Protein AF-A0A5C9BDW6-F1 (afdb_monomer_lite)

Foldseek 3Di:
DPPPDDDDDDDPDDDDDDDDAADPVQQPDPQQDPRSARQADLWQQAGPPDRQDGDDADRHPNQEDRDPQRRLQVVVSNVQQNVCSVVVHDSPGTAFRWDWDFADPDDLWTQIAIAGNVRDGPDPDPDHSRDIHSVSVCCVPPVVVCCVPVPRVVVND

Radius of gyration: 18.81 Å; chains: 1; bounding box: 42×30×58 Å

pLDDT: mean 96.42, std 5.39, range [53.06, 98.81]

Sequence (157 aa):
LDTSEIVVIPYDMLHVTPPMGPPKFIADSSLADSHGWVDVDPATLQHRRFPNVFGLGDCSNLPTSKTGAAIRKQAPILVRNLIAAMQGQPLSARYDGYTSCPVVTGYGSLVLAEFDYDHKPVETFPFDQSKERWSMWLLKRYVLPVLYWHGMLKGRA

Structure (mmCIF, N/CA/C/O backbone):
data_AF-A0A5C9BDW6-F1
#
_entry.id   AF-A0A5C9BDW6-F1
#
loop_
_atom_site.group_PDB
_atom_site.id
_atom_site.type_symbol
_atom_site.label_atom_id
_atom_site.label_alt_id
_atom_site.label_comp_id
_atom_site.label_asym_id
_atom_site.label_entity_id
_atom_site.label_seq_id
_atom_site.pdbx_PDB_ins_code
_atom_site.Cartn_x
_atom_site.Cartn_y
_atom_site.Cartn_z
_atom_site.occupancy
_atom_site.B_iso_or_equiv
_atom_site.auth_seq_id
_atom_site.auth_comp_id
_atom_site.auth_asym_id
_atom_site.auth_atom_id
_atom_site.pdbx_PDB_model_num
ATOM 1 N N . LEU A 1 1 ? -8.905 2.065 -24.965 1.00 53.06 1 LEU A N 1
ATOM 2 C CA . LEU A 1 1 ? -8.849 0.630 -24.608 1.00 53.06 1 LEU A CA 1
ATOM 3 C C . LEU A 1 1 ? -10.249 0.036 -24.378 1.00 53.06 1 LEU A C 1
ATOM 5 O O . LEU A 1 1 ? -10.354 -1.178 -24.337 1.00 53.06 1 LEU A O 1
ATOM 9 N N . ASP A 1 2 ? -11.320 0.846 -24.357 1.00 63.03 2 ASP A N 1
ATOM 10 C CA . ASP A 1 2 ? -12.706 0.401 -24.104 1.00 63.03 2 ASP A CA 1
ATOM 11 C C . ASP A 1 2 ? -13.550 0.123 -25.369 1.00 63.03 2 ASP A C 1
ATOM 13 O O . ASP A 1 2 ? -14.757 0.350 -25.379 1.00 63.03 2 ASP A O 1
ATOM 17 N N . THR A 1 3 ? -12.954 -0.341 -26.473 1.00 80.25 3 THR A N 1
ATOM 18 C CA . THR A 1 3 ? -13.714 -0.611 -27.716 1.00 80.25 3 THR A CA 1
ATOM 19 C C . THR A 1 3 ? -14.428 -1.968 -27.713 1.00 80.25 3 THR A C 1
ATOM 21 O O . THR A 1 3 ? -15.178 -2.256 -28.640 1.00 80.25 3 THR A O 1
ATOM 24 N N . SER A 1 4 ? -14.218 -2.807 -26.686 1.00 84.62 4 SER A N 1
ATOM 25 C CA . SER A 1 4 ? -14.648 -4.224 -26.631 1.00 84.62 4 SER A CA 1
ATOM 26 C C . SER A 1 4 ? -14.157 -5.082 -27.809 1.00 84.62 4 SER A C 1
ATOM 28 O O . SER A 1 4 ? -14.623 -6.201 -28.016 1.00 84.62 4 SER A O 1
ATOM 30 N N . GLU A 1 5 ? -13.204 -4.564 -28.581 1.00 91.75 5 GLU A N 1
ATOM 31 C CA . GLU A 1 5 ? -12.623 -5.235 -29.731 1.00 91.75 5 GLU A CA 1
ATOM 32 C C . GLU A 1 5 ? -11.544 -6.215 -29.266 1.00 91.75 5 GLU A C 1
ATOM 34 O O . GLU A 1 5 ? -10.626 -5.855 -28.526 1.00 91.75 5 GLU A O 1
ATOM 39 N N . ILE A 1 6 ? -11.659 -7.470 -29.698 1.00 92.69 6 ILE A N 1
ATOM 40 C CA . ILE A 1 6 ? -10.654 -8.494 -29.420 1.00 92.69 6 ILE A CA 1
ATOM 41 C C . ILE A 1 6 ? -9.575 -8.396 -30.494 1.00 92.69 6 ILE A C 1
ATOM 43 O O . ILE A 1 6 ? -9.835 -8.654 -31.668 1.00 92.69 6 ILE A O 1
ATOM 47 N N . VAL A 1 7 ? -8.352 -8.075 -30.076 1.00 93.94 7 VAL A N 1
ATOM 48 C CA . VAL A 1 7 ? -7.172 -8.061 -30.945 1.00 93.94 7 VAL A CA 1
ATOM 49 C C . VAL A 1 7 ? -6.279 -9.244 -30.590 1.00 93.94 7 VAL A C 1
ATOM 51 O O . VAL A 1 7 ? -5.951 -9.461 -29.424 1.00 93.94 7 VAL A O 1
ATOM 54 N N . VAL A 1 8 ? -5.872 -10.009 -31.603 1.00 96.06 8 VAL A N 1
ATOM 55 C CA . VAL A 1 8 ? -4.947 -11.140 -31.453 1.00 96.06 8 VAL A CA 1
ATOM 56 C C . VAL A 1 8 ? -3.564 -10.705 -31.925 1.00 96.06 8 VAL A C 1
ATOM 58 O O . VAL A 1 8 ? -3.410 -10.261 -33.060 1.00 96.06 8 VAL A O 1
ATOM 61 N N . ILE A 1 9 ? -2.559 -10.828 -31.056 1.00 96.56 9 ILE A N 1
ATOM 62 C CA . ILE A 1 9 ? -1.183 -10.388 -31.318 1.00 96.56 9 ILE A CA 1
ATOM 63 C C . ILE A 1 9 ? -0.230 -11.558 -31.019 1.00 96.56 9 ILE A C 1
ATOM 65 O O . ILE A 1 9 ? -0.284 -12.097 -29.910 1.00 96.56 9 ILE A O 1
ATOM 69 N N . PRO A 1 10 ? 0.634 -11.975 -31.964 1.00 97.31 10 PRO A N 1
ATOM 70 C CA . PRO A 1 10 ? 1.664 -12.976 -31.696 1.00 97.31 10 PRO A CA 1
ATOM 71 C C . PRO A 1 10 ? 2.750 -12.409 -30.771 1.00 97.31 10 PRO A C 1
ATOM 73 O O . PRO A 1 10 ? 3.093 -11.231 -30.856 1.00 97.31 10 PRO A O 1
ATOM 76 N N . TYR A 1 11 ? 3.314 -13.250 -29.905 1.00 97.81 11 TYR A N 1
ATOM 77 C CA . TYR A 1 11 ? 4.394 -12.871 -28.996 1.00 97.81 11 TYR A CA 1
ATOM 78 C C . TYR A 1 11 ? 5.474 -13.951 -28.945 1.00 97.81 11 TYR A C 1
ATOM 80 O O . TYR A 1 11 ? 5.167 -15.141 -28.913 1.00 97.81 11 TYR A O 1
ATOM 88 N N . ASP A 1 12 ? 6.733 -13.524 -28.856 1.00 98.50 12 ASP A N 1
ATOM 89 C CA . ASP A 1 12 ? 7.855 -14.411 -28.519 1.00 98.50 12 ASP A CA 1
ATOM 90 C C . ASP A 1 12 ? 7.996 -14.573 -26.993 1.00 98.50 12 ASP A C 1
ATOM 92 O O . ASP A 1 12 ? 8.403 -15.620 -26.495 1.00 98.50 12 ASP A O 1
ATOM 96 N N . MET A 1 13 ? 7.615 -13.537 -26.232 1.00 98.38 13 MET A N 1
ATOM 97 C CA . MET A 1 13 ? 7.561 -13.524 -24.768 1.00 98.38 13 MET A CA 1
ATOM 98 C C . MET A 1 13 ? 6.379 -12.673 -24.290 1.00 98.38 13 MET A C 1
ATOM 100 O O . MET A 1 13 ? 6.201 -11.543 -24.740 1.00 98.38 13 MET A O 1
ATOM 104 N N . LEU A 1 14 ? 5.609 -13.190 -23.327 1.00 98.06 14 LEU A N 1
ATOM 105 C CA . LEU A 1 14 ? 4.498 -12.486 -22.686 1.00 98.06 14 LEU A CA 1
ATOM 106 C C . LEU A 1 14 ? 4.658 -12.519 -21.161 1.00 98.06 14 LEU A C 1
ATOM 108 O O . LEU A 1 14 ? 4.747 -13.589 -20.562 1.00 98.06 14 LEU A O 1
ATOM 112 N N . HIS A 1 15 ? 4.651 -11.343 -20.533 1.00 97.94 15 HIS A N 1
ATOM 113 C CA . HIS A 1 15 ? 4.597 -11.193 -19.080 1.00 97.94 15 HIS A CA 1
ATOM 114 C C . HIS A 1 15 ? 3.227 -10.636 -18.678 1.00 97.94 15 HIS A C 1
ATOM 116 O O . HIS A 1 15 ? 2.945 -9.456 -18.889 1.00 97.94 15 HIS A O 1
ATOM 122 N N . VAL A 1 16 ? 2.372 -11.483 -18.102 1.00 97.88 16 VAL A N 1
ATOM 123 C CA . VAL A 1 16 ? 1.006 -11.109 -17.707 1.00 97.88 16 VAL A CA 1
ATOM 124 C C . VAL A 1 16 ? 0.974 -10.696 -16.240 1.00 97.88 16 VAL A C 1
ATOM 126 O O . VAL A 1 16 ? 1.270 -11.500 -15.358 1.00 97.88 16 VAL A O 1
ATOM 129 N N . THR A 1 17 ? 0.546 -9.465 -15.968 1.00 97.81 17 THR A N 1
ATOM 130 C CA . THR A 1 17 ? 0.093 -9.075 -14.628 1.00 97.81 17 THR A CA 1
ATOM 131 C C . THR A 1 17 ? -1.335 -9.596 -14.443 1.00 97.81 17 THR A C 1
ATOM 133 O O . THR A 1 17 ? -2.206 -9.218 -15.229 1.00 97.81 17 THR A O 1
ATOM 136 N N . PRO A 1 18 ? -1.607 -10.473 -13.463 1.00 97.75 18 PRO A N 1
ATOM 137 C CA . PRO A 1 18 ? -2.937 -11.046 -13.298 1.00 97.75 18 PRO A CA 1
ATOM 138 C C . PRO A 1 18 ? -3.946 -9.983 -12.836 1.00 97.75 18 PRO A C 1
ATOM 140 O O . PRO A 1 18 ? -3.553 -9.022 -12.168 1.00 97.75 18 PRO A O 1
ATOM 143 N N . PRO A 1 19 ? -5.250 -10.162 -13.117 1.00 97.25 19 PRO A N 1
ATOM 144 C CA . PRO A 1 19 ? -6.280 -9.392 -12.434 1.00 97.25 19 PRO A CA 1
ATOM 145 C C . PRO A 1 19 ? -6.212 -9.673 -10.927 1.00 97.25 19 PRO A C 1
ATOM 147 O O . PRO A 1 19 ? -6.066 -10.820 -10.500 1.00 97.25 19 PRO A O 1
ATOM 150 N N . MET A 1 20 ? -6.309 -8.620 -10.118 1.00 97.44 20 MET A N 1
ATOM 151 C CA . MET A 1 20 ? -6.241 -8.694 -8.657 1.00 97.44 20 MET A CA 1
ATOM 152 C C . MET A 1 20 ? -7.528 -8.133 -8.049 1.00 97.44 20 MET A C 1
ATOM 154 O O . MET A 1 20 ? -8.166 -7.259 -8.630 1.00 97.44 20 MET A O 1
ATOM 158 N N . GLY A 1 21 ? -7.900 -8.623 -6.869 1.00 96.75 21 GLY A N 1
ATOM 159 C CA . GLY A 1 21 ? -9.096 -8.196 -6.145 1.00 96.75 21 GLY A CA 1
ATOM 160 C C . GLY A 1 21 ? -8.993 -8.504 -4.650 1.00 96.75 21 GLY A C 1
ATOM 161 O O . GLY A 1 21 ? -7.993 -9.085 -4.214 1.00 96.75 21 GLY A O 1
ATOM 162 N N . PRO A 1 22 ? -9.999 -8.109 -3.853 1.00 97.69 22 PRO A N 1
ATOM 163 C CA . PRO A 1 22 ? -9.992 -8.360 -2.421 1.00 97.69 22 PRO A CA 1
ATOM 164 C C . PRO A 1 22 ? -10.027 -9.865 -2.120 1.00 97.69 22 PRO A C 1
ATOM 166 O O . PRO A 1 22 ? -10.647 -10.637 -2.860 1.00 97.69 22 PRO A O 1
ATOM 169 N N . PRO A 1 23 ? -9.418 -10.312 -1.007 1.00 97.75 23 PRO A N 1
ATOM 170 C CA . PRO A 1 23 ? -9.588 -11.679 -0.536 1.00 97.75 23 PRO A CA 1
ATOM 171 C C . PRO A 1 23 ? -11.071 -12.009 -0.327 1.00 97.75 23 PRO A C 1
ATOM 173 O O . PRO A 1 23 ? -11.781 -11.277 0.364 1.00 97.75 23 PRO A O 1
ATOM 176 N N . LYS A 1 24 ? -11.532 -13.142 -0.871 1.00 97.81 24 LYS A N 1
ATOM 177 C CA . LYS A 1 24 ? -12.954 -13.529 -0.861 1.00 97.81 24 LYS A CA 1
ATOM 178 C C . LYS A 1 24 ? -13.588 -13.504 0.534 1.00 97.81 24 LYS A C 1
ATOM 180 O O . LYS A 1 24 ? -14.691 -13.002 0.693 1.00 97.81 24 LYS A O 1
ATOM 185 N N . PHE A 1 25 ? -12.877 -13.988 1.553 1.00 97.88 25 PHE A N 1
ATOM 186 C CA . PHE A 1 25 ? -13.400 -14.014 2.922 1.00 97.88 25 PHE A CA 1
ATOM 187 C C . PHE A 1 25 ? -13.635 -12.613 3.511 1.00 97.88 25 PHE A C 1
ATOM 189 O O . PHE A 1 25 ? -14.445 -12.478 4.421 1.00 97.88 25 PHE A O 1
ATOM 196 N N . ILE A 1 26 ? -12.929 -11.586 3.021 1.00 98.19 26 ILE A N 1
ATOM 197 C CA . ILE A 1 26 ? -13.168 -10.190 3.402 1.00 98.19 26 ILE A CA 1
ATOM 198 C C . ILE A 1 26 ? -14.374 -9.675 2.633 1.00 98.19 26 ILE A C 1
ATOM 200 O O . ILE A 1 26 ? -15.295 -9.158 3.257 1.00 98.19 26 ILE A O 1
ATOM 204 N N . ALA A 1 27 ? -14.384 -9.871 1.312 1.00 98.25 27 ALA A N 1
ATOM 205 C CA . ALA A 1 27 ? -15.448 -9.399 0.432 1.00 98.25 27 ALA A CA 1
ATOM 206 C C . ALA A 1 27 ? -16.832 -9.944 0.821 1.00 98.25 27 ALA A C 1
ATOM 208 O O . ALA A 1 27 ? -17.818 -9.219 0.752 1.00 98.25 27 ALA A O 1
ATOM 209 N N . ASP A 1 28 ? -16.893 -11.192 1.287 1.00 98.25 28 ASP A N 1
ATOM 210 C CA . ASP A 1 28 ? -18.128 -11.835 1.746 1.00 98.25 28 ASP A CA 1
ATOM 211 C C . ASP A 1 28 ? -18.494 -11.480 3.209 1.00 98.25 28 ASP A C 1
ATOM 213 O O . ASP A 1 28 ? -19.499 -11.963 3.734 1.00 98.25 28 ASP A O 1
ATOM 217 N N . SER A 1 29 ? -17.678 -10.682 3.909 1.00 98.31 29 SER A N 1
ATOM 218 C CA . SER A 1 29 ? -17.872 -10.348 5.326 1.00 98.31 29 SER A CA 1
ATOM 219 C C . SER A 1 29 ? -18.565 -9.004 5.539 1.00 98.31 29 SER A C 1
ATOM 221 O O . SER A 1 29 ? -18.589 -8.132 4.673 1.00 98.31 29 SER A O 1
ATOM 223 N N . SER A 1 30 ? -19.038 -8.771 6.766 1.00 98.25 30 SER A N 1
ATOM 224 C CA . SER A 1 30 ? -19.559 -7.464 7.177 1.00 98.25 30 SER A CA 1
ATOM 225 C C . SER A 1 30 ? -18.493 -6.361 7.239 1.00 98.25 30 SER A C 1
ATOM 227 O O . SER A 1 30 ? -18.864 -5.200 7.395 1.00 98.25 30 SER A O 1
ATOM 229 N N . LEU A 1 31 ? -17.201 -6.696 7.119 1.00 98.56 31 LEU A N 1
ATOM 230 C CA . LEU A 1 31 ? -16.085 -5.744 7.157 1.00 98.56 31 LEU A CA 1
ATOM 231 C C . LEU A 1 31 ? -15.830 -5.060 5.806 1.00 98.56 31 LEU A C 1
ATOM 233 O O . LEU A 1 31 ? -15.086 -4.082 5.742 1.00 98.56 31 LEU A O 1
ATOM 237 N N . ALA A 1 32 ? -16.403 -5.584 4.723 1.00 98.50 32 ALA A N 1
ATOM 238 C CA . ALA A 1 32 ? -16.158 -5.069 3.386 1.00 98.50 32 ALA A CA 1
ATOM 239 C C . ALA A 1 32 ? -16.947 -3.788 3.084 1.00 98.50 32 ALA A C 1
ATOM 241 O O . ALA A 1 32 ? -18.085 -3.622 3.536 1.00 98.50 32 ALA A O 1
ATOM 242 N N . ASP A 1 33 ? -16.347 -2.904 2.292 1.00 98.31 33 ASP A N 1
ATOM 243 C CA . ASP A 1 33 ? -17.033 -1.847 1.558 1.00 98.31 33 ASP A CA 1
ATOM 244 C C . ASP A 1 33 ? -17.779 -2.410 0.333 1.00 98.31 33 ASP A C 1
ATOM 246 O O . ASP A 1 33 ? -17.812 -3.618 0.090 1.00 98.31 33 ASP A O 1
ATOM 250 N N . SER A 1 34 ? -18.379 -1.531 -0.475 1.00 97.56 34 SER A N 1
ATOM 251 C CA . SER A 1 34 ? -19.127 -1.928 -1.678 1.00 97.56 34 SER A CA 1
ATOM 252 C C . SER A 1 34 ? -18.278 -2.614 -2.757 1.00 97.56 34 SER A C 1
ATOM 254 O O . SER A 1 34 ? -18.838 -3.174 -3.695 1.00 97.56 34 SER A O 1
ATOM 256 N N . HIS A 1 35 ? -16.950 -2.552 -2.656 1.00 97.62 35 HIS A N 1
ATOM 257 C CA . HIS A 1 35 ? -16.001 -3.144 -3.596 1.00 97.62 35 HIS A CA 1
ATOM 258 C C . HIS A 1 35 ? -15.285 -4.373 -3.010 1.00 97.62 35 HIS A C 1
ATOM 260 O O . HIS A 1 35 ? -14.430 -4.950 -3.682 1.00 97.62 35 HIS A O 1
ATOM 266 N N . GLY A 1 36 ? -15.630 -4.795 -1.788 1.00 98.25 36 GLY A N 1
ATOM 267 C CA . GLY A 1 36 ? -15.099 -5.995 -1.141 1.00 98.25 36 GLY A CA 1
ATOM 268 C C . GLY A 1 36 ? -13.849 -5.778 -0.275 1.00 98.25 36 GLY A C 1
ATOM 269 O O . GLY A 1 36 ? -13.318 -6.751 0.261 1.00 98.25 36 GLY A O 1
ATOM 270 N N . TRP A 1 37 ? -13.359 -4.545 -0.125 1.00 98.69 37 TRP A N 1
ATOM 271 C CA . TRP A 1 37 ? -12.160 -4.224 0.667 1.00 98.69 37 TRP A CA 1
ATOM 272 C C . TRP A 1 37 ? -12.527 -3.853 2.103 1.00 98.69 37 TRP A C 1
ATOM 274 O O . TRP A 1 37 ? -13.628 -3.376 2.344 1.00 98.69 37 TRP A O 1
ATOM 284 N N . VAL A 1 38 ? -11.614 -4.009 3.065 1.00 98.75 38 VAL A N 1
ATOM 285 C CA . VAL A 1 38 ? -11.879 -3.606 4.459 1.00 98.75 38 VAL A CA 1
ATOM 286 C C . VAL A 1 38 ? -12.184 -2.105 4.519 1.00 98.75 38 VAL A C 1
ATOM 288 O O . VAL A 1 38 ? -11.345 -1.295 4.117 1.00 98.75 38 VAL A O 1
ATOM 291 N N . ASP A 1 39 ? -13.362 -1.753 5.041 1.00 98.69 39 ASP A N 1
ATOM 292 C CA . ASP A 1 39 ? -13.886 -0.384 5.051 1.00 98.69 39 ASP A CA 1
ATOM 293 C C . ASP A 1 39 ? -13.328 0.450 6.212 1.00 98.69 39 ASP A C 1
ATOM 295 O O . ASP A 1 39 ? -13.869 0.447 7.325 1.00 98.69 39 ASP A O 1
ATOM 299 N N . VAL A 1 40 ? -12.230 1.166 5.970 1.00 98.75 40 VAL A N 1
ATOM 300 C CA . VAL A 1 40 ? -11.512 1.926 7.001 1.00 98.75 40 VAL A CA 1
ATOM 301 C C . VAL A 1 40 ? -11.573 3.436 6.783 1.00 98.75 40 VAL A C 1
ATOM 303 O O . VAL A 1 40 ? -11.777 3.958 5.687 1.00 98.75 40 VAL A O 1
ATOM 306 N N . ASP A 1 41 ? -11.407 4.182 7.869 1.00 98.56 41 ASP A N 1
ATOM 307 C CA . ASP A 1 41 ? -11.115 5.605 7.807 1.00 98.56 41 ASP A CA 1
ATOM 308 C C . ASP A 1 41 ? -9.692 5.816 7.246 1.00 98.56 41 ASP A C 1
ATOM 310 O O . ASP A 1 41 ? -8.733 5.241 7.775 1.00 98.56 41 ASP A O 1
ATOM 314 N N . PRO A 1 42 ? -9.522 6.645 6.198 1.00 98.19 42 PRO A N 1
ATOM 315 C CA . PRO A 1 42 ? -8.251 6.771 5.489 1.00 98.19 42 PRO A CA 1
ATOM 316 C C . PRO A 1 42 ? -7.124 7.382 6.323 1.00 98.19 42 PRO A C 1
ATOM 318 O O . PRO A 1 42 ? -5.955 7.209 5.973 1.00 98.19 42 PRO A O 1
ATOM 321 N N . ALA A 1 43 ? -7.453 8.079 7.414 1.00 98.19 43 ALA A N 1
ATOM 322 C CA . ALA A 1 43 ? -6.474 8.728 8.270 1.00 98.19 43 ALA A CA 1
ATOM 323 C C . ALA A 1 43 ? -6.143 7.894 9.515 1.00 98.19 43 ALA A C 1
ATOM 325 O O . ALA A 1 43 ? -4.987 7.843 9.922 1.00 98.19 43 ALA A O 1
ATOM 326 N N . THR A 1 44 ? -7.128 7.254 10.145 1.00 98.50 44 THR A N 1
ATOM 327 C CA . THR A 1 44 ? -6.934 6.522 11.409 1.00 98.50 44 THR A CA 1
ATOM 328 C C . THR A 1 44 ? -6.728 5.024 11.241 1.00 98.50 44 THR A C 1
ATOM 330 O O . THR A 1 44 ? -6.201 4.398 12.164 1.00 98.50 44 THR A O 1
ATOM 333 N N . LEU A 1 45 ? -7.137 4.466 10.096 1.00 98.69 45 LEU A N 1
ATOM 334 C CA . LEU A 1 45 ? -7.142 3.035 9.776 1.00 98.69 45 LEU A CA 1
ATOM 335 C C . LEU A 1 45 ? -8.120 2.197 10.626 1.00 98.69 45 LEU A C 1
ATOM 337 O O . LEU A 1 45 ? -8.096 0.965 10.580 1.00 98.69 45 LEU A O 1
ATOM 341 N N . GLN A 1 46 ? -9.000 2.851 11.389 1.00 98.81 46 GLN A N 1
ATOM 342 C CA . GLN A 1 46 ? -10.102 2.205 12.100 1.00 98.81 46 GLN A CA 1
ATOM 343 C C . GLN A 1 46 ? -11.242 1.884 11.130 1.00 98.81 46 GLN A C 1
ATOM 345 O O . GLN A 1 46 ? -11.546 2.676 10.239 1.00 98.81 46 GLN A O 1
ATOM 350 N N . HIS A 1 47 ? -11.902 0.743 11.308 1.00 98.81 47 HIS A N 1
ATOM 351 C CA . HIS A 1 47 ? -13.075 0.383 10.520 1.00 98.81 47 HIS A CA 1
ATOM 352 C C . HIS A 1 47 ? -14.239 1.344 10.795 1.00 98.81 47 HIS A C 1
ATOM 354 O O . HIS A 1 47 ? -14.573 1.616 11.949 1.00 98.81 47 HIS A O 1
ATOM 360 N N . ARG A 1 48 ? -14.921 1.807 9.743 1.00 98.50 48 ARG A N 1
ATOM 361 C CA . ARG A 1 48 ? -15.944 2.865 9.854 1.00 98.50 48 ARG A CA 1
ATOM 362 C C . ARG A 1 48 ? -17.174 2.471 10.673 1.00 98.50 48 ARG A C 1
ATOM 364 O O . ARG A 1 48 ? -17.831 3.329 11.251 1.00 98.50 48 ARG A O 1
ATOM 371 N N . ARG A 1 49 ? -17.498 1.174 10.714 1.00 98.25 49 ARG A N 1
ATOM 372 C CA . ARG A 1 49 ? -18.692 0.634 11.401 1.00 98.25 49 ARG A CA 1
ATOM 373 C C . ARG A 1 49 ? -18.384 -0.147 12.681 1.00 98.25 49 ARG A C 1
ATOM 375 O O . ARG A 1 49 ? -19.285 -0.372 13.479 1.00 98.25 49 ARG A O 1
ATOM 382 N N . PHE A 1 50 ? -17.136 -0.579 12.873 1.00 98.50 50 PHE A N 1
ATOM 383 C CA . PHE A 1 50 ? -16.745 -1.479 13.967 1.00 98.50 50 PHE A CA 1
ATOM 384 C C . PHE A 1 50 ? -15.545 -0.873 14.703 1.00 98.50 50 PHE A C 1
ATOM 386 O O . PHE A 1 50 ? -14.411 -1.066 14.269 1.00 98.50 50 PHE A O 1
ATOM 393 N N . PRO A 1 51 ? -15.760 -0.138 15.811 1.00 97.62 51 PRO A N 1
ATOM 394 C CA . PRO A 1 51 ? -14.698 0.628 16.475 1.00 97.62 51 PRO A CA 1
ATOM 395 C C . PRO A 1 51 ? -13.527 -0.208 17.015 1.00 97.62 51 PRO A C 1
ATOM 397 O O . PRO A 1 51 ? -12.455 0.323 17.292 1.00 97.62 51 PRO A O 1
ATOM 400 N N . ASN A 1 52 ? -13.715 -1.515 17.178 1.00 97.69 52 ASN A N 1
ATOM 401 C CA . ASN A 1 52 ? -12.696 -2.463 17.624 1.00 97.69 52 ASN A CA 1
ATOM 402 C C . ASN A 1 52 ? -11.970 -3.179 16.469 1.00 97.69 52 ASN A C 1
ATOM 404 O O . ASN A 1 52 ? -11.178 -4.084 16.725 1.00 97.69 52 ASN A O 1
ATOM 408 N N . VAL A 1 53 ? -12.240 -2.810 15.214 1.00 98.62 53 VAL A N 1
ATOM 409 C CA . VAL A 1 53 ? -11.612 -3.390 14.021 1.00 98.62 53 VAL A CA 1
ATOM 410 C C . VAL A 1 53 ? -10.738 -2.338 13.347 1.00 98.62 53 VAL A C 1
ATOM 412 O O . VAL A 1 53 ? -11.125 -1.179 13.217 1.00 98.62 53 VAL A O 1
ATOM 415 N N . PHE A 1 54 ? -9.558 -2.754 12.896 1.00 98.75 54 PHE A N 1
ATOM 416 C CA . PHE A 1 54 ? -8.599 -1.919 12.176 1.00 98.75 54 PHE A CA 1
ATOM 417 C C . PHE A 1 54 ? -8.075 -2.679 10.955 1.00 98.75 54 PHE A C 1
ATOM 419 O O . PHE A 1 54 ? -7.998 -3.909 10.979 1.00 98.75 54 PHE A O 1
ATOM 426 N N . GLY A 1 55 ? -7.703 -1.958 9.898 1.00 98.38 55 GLY A N 1
ATOM 427 C CA . GLY A 1 55 ? -7.197 -2.543 8.655 1.00 98.38 55 GLY A CA 1
ATOM 428 C C . GLY A 1 55 ? -6.075 -1.712 8.039 1.00 98.38 55 GLY A C 1
ATOM 429 O O . GLY A 1 55 ? -6.098 -0.487 8.095 1.00 98.38 55 GLY A O 1
ATOM 430 N N . LEU A 1 56 ? -5.085 -2.383 7.449 1.00 98.31 56 LEU A N 1
ATOM 431 C CA . LEU A 1 56 ? -3.972 -1.759 6.731 1.00 98.31 56 LEU A CA 1
ATOM 432 C C . LEU A 1 56 ? -3.551 -2.620 5.539 1.00 98.31 56 LEU A C 1
ATOM 434 O O . LEU A 1 56 ? -3.875 -3.806 5.474 1.00 98.31 56 LEU A O 1
ATOM 438 N N . GLY A 1 57 ? -2.783 -2.038 4.626 1.00 98.38 57 GLY A N 1
ATOM 439 C CA . GLY A 1 57 ? -2.204 -2.732 3.484 1.00 98.38 57 GLY A CA 1
ATOM 440 C C . GLY A 1 57 ? -3.225 -3.071 2.408 1.00 98.38 57 GLY A C 1
ATOM 441 O O . GLY A 1 57 ? -4.284 -2.450 2.298 1.00 98.38 57 GLY A O 1
ATOM 442 N N . ASP A 1 58 ? -2.890 -4.063 1.592 1.00 98.56 58 ASP A N 1
ATOM 443 C CA . ASP A 1 58 ? -3.560 -4.309 0.316 1.00 98.56 58 ASP A CA 1
ATOM 444 C C . ASP A 1 58 ? -5.035 -4.696 0.459 1.00 98.56 58 ASP A C 1
ATOM 446 O O . ASP A 1 58 ? -5.814 -4.434 -0.453 1.00 98.56 58 ASP A O 1
ATOM 450 N N . CYS A 1 59 ? -5.449 -5.256 1.599 1.00 98.19 59 CYS A N 1
ATOM 451 C CA . CYS A 1 59 ? -6.845 -5.623 1.837 1.00 98.19 59 CYS A CA 1
ATOM 452 C C . CYS A 1 59 ? -7.756 -4.436 2.186 1.00 98.19 59 CYS A C 1
ATOM 454 O O . CYS A 1 59 ? -8.975 -4.585 2.139 1.00 98.19 59 CYS A O 1
ATOM 456 N N . SER A 1 60 ? -7.190 -3.282 2.540 1.00 98.44 60 SER A N 1
ATOM 457 C CA . SER A 1 60 ? -7.945 -2.086 2.924 1.00 98.44 60 SER A CA 1
ATOM 458 C C . SER A 1 60 ? -8.394 -1.263 1.715 1.00 98.44 60 SER A C 1
ATOM 460 O O . SER A 1 60 ? -7.800 -1.343 0.633 1.00 98.44 60 SER A O 1
ATOM 462 N N . ASN A 1 61 ? -9.414 -0.428 1.910 1.00 98.44 61 ASN A N 1
ATOM 463 C CA . ASN A 1 61 ? -9.870 0.549 0.920 1.00 98.44 61 ASN A CA 1
ATOM 464 C C . ASN A 1 61 ? -9.130 1.898 0.983 1.00 98.44 61 ASN A C 1
ATOM 466 O O . ASN A 1 61 ? -9.633 2.899 0.474 1.00 98.44 61 ASN A O 1
ATOM 470 N N . LEU A 1 62 ? -7.934 1.942 1.587 1.00 98.44 62 LEU A N 1
ATOM 471 C CA . LEU A 1 62 ? -7.117 3.157 1.630 1.00 98.44 62 LEU A CA 1
ATOM 472 C C . LEU A 1 62 ? -6.840 3.654 0.194 1.00 98.44 62 LEU A C 1
ATOM 474 O O . LEU A 1 62 ? -6.311 2.879 -0.611 1.00 98.44 62 LEU A O 1
ATOM 478 N N . PRO A 1 63 ? -7.163 4.920 -0.142 1.00 96.88 63 PRO A N 1
ATOM 479 C CA . PRO A 1 63 ? -7.104 5.435 -1.511 1.00 96.88 63 PRO A CA 1
ATOM 480 C C . PRO A 1 63 ? -5.675 5.839 -1.918 1.00 96.88 63 PRO A C 1
ATOM 482 O O . PRO A 1 63 ? -5.410 6.974 -2.293 1.00 96.88 63 PRO A O 1
ATOM 485 N N . THR A 1 64 ? -4.727 4.910 -1.814 1.00 96.81 64 THR A N 1
ATOM 486 C CA . THR A 1 64 ? -3.321 5.087 -2.206 1.00 96.81 64 THR A CA 1
ATOM 487 C C . THR A 1 64 ? -2.790 3.822 -2.886 1.00 96.81 64 THR A C 1
ATOM 489 O O . THR A 1 64 ? -3.459 2.786 -2.927 1.00 96.81 64 THR A O 1
ATOM 492 N N . SER A 1 65 ? -1.576 3.880 -3.437 1.00 95.88 65 SER A N 1
ATOM 493 C CA . SER A 1 65 ? -0.954 2.702 -4.048 1.00 95.88 65 SER A CA 1
ATOM 494 C C . SER A 1 65 ? -0.657 1.626 -3.003 1.00 95.88 65 SER A C 1
ATOM 496 O O . SER A 1 65 ? -0.004 1.888 -1.989 1.00 95.88 65 SER A O 1
ATOM 498 N N . LYS A 1 66 ? -1.088 0.398 -3.302 1.00 97.81 66 LYS A N 1
ATOM 499 C CA . LYS A 1 66 ? -0.922 -0.808 -2.480 1.00 97.81 66 LYS A CA 1
ATOM 500 C C . LYS A 1 66 ? 0.525 -1.311 -2.556 1.00 97.81 66 LYS A C 1
ATOM 502 O O . LYS A 1 66 ? 0.897 -2.034 -3.477 1.00 97.81 66 LYS A O 1
ATOM 507 N N . THR A 1 67 ? 1.374 -0.830 -1.644 1.00 97.94 67 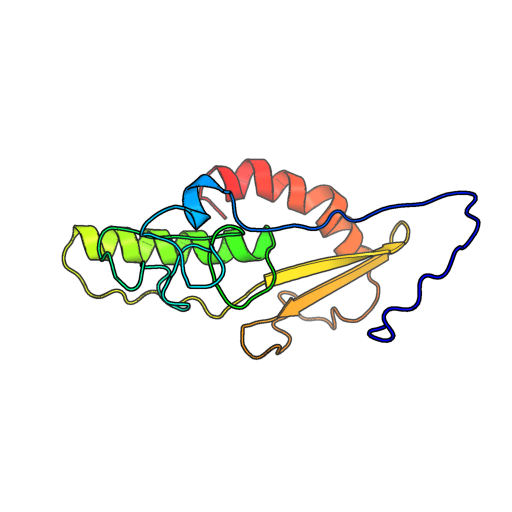THR A N 1
ATOM 508 C CA . THR A 1 67 ? 2.818 -1.120 -1.631 1.00 97.94 67 THR A CA 1
ATOM 509 C C . THR A 1 67 ? 3.326 -1.465 -0.232 1.00 97.94 67 THR A C 1
ATOM 511 O O . THR A 1 67 ? 2.777 -1.033 0.785 1.00 97.94 67 THR A O 1
ATOM 514 N N . GLY A 1 68 ? 4.461 -2.168 -0.165 1.00 96.75 68 GLY A N 1
ATOM 515 C CA . GLY A 1 68 ? 5.157 -2.409 1.104 1.00 96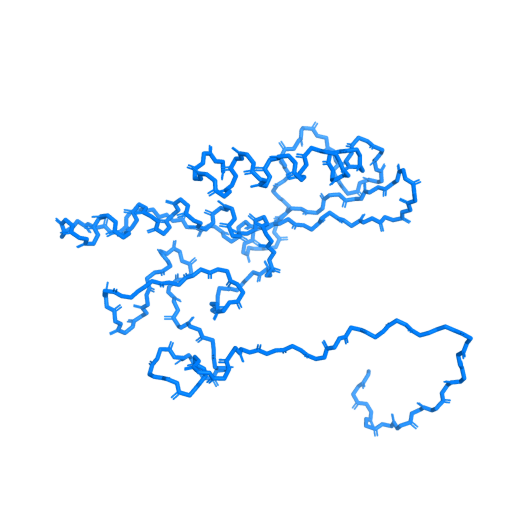.75 68 GLY A CA 1
ATOM 516 C C . GLY A 1 68 ? 5.599 -1.121 1.815 1.00 96.75 68 GLY A C 1
ATOM 517 O O . GLY A 1 68 ? 5.635 -1.074 3.043 1.00 96.75 68 GLY A O 1
ATOM 518 N N . ALA A 1 69 ? 5.889 -0.052 1.066 1.00 97.12 69 ALA A N 1
ATOM 519 C CA . ALA A 1 69 ? 6.233 1.249 1.635 1.00 97.12 69 ALA A CA 1
ATOM 520 C C . ALA A 1 69 ? 5.024 1.943 2.282 1.00 97.12 69 ALA A C 1
ATOM 522 O O . ALA A 1 69 ? 5.169 2.546 3.346 1.00 97.12 69 ALA A O 1
ATOM 523 N N . ALA A 1 70 ? 3.831 1.799 1.695 1.00 98.12 70 ALA A N 1
ATOM 524 C CA . ALA A 1 70 ? 2.592 2.255 2.316 1.00 98.12 70 ALA A CA 1
ATOM 525 C C . ALA A 1 70 ? 2.332 1.498 3.625 1.00 98.12 70 ALA A C 1
ATOM 527 O O . ALA A 1 70 ? 2.164 2.125 4.668 1.00 98.12 70 ALA A O 1
ATOM 528 N N . ILE A 1 71 ? 2.425 0.161 3.608 1.00 98.12 71 ILE A N 1
ATOM 529 C CA . ILE A 1 71 ? 2.284 -0.689 4.807 1.00 98.12 71 ILE A CA 1
ATOM 530 C C . ILE A 1 71 ? 3.226 -0.234 5.926 1.00 98.12 71 ILE A C 1
ATOM 532 O O . ILE A 1 71 ? 2.808 -0.110 7.079 1.00 98.12 71 ILE A O 1
ATOM 536 N N . ARG A 1 72 ? 4.483 0.081 5.587 1.00 96.88 72 ARG A N 1
ATOM 537 C CA . ARG A 1 72 ? 5.477 0.590 6.538 1.00 96.88 72 ARG A CA 1
ATOM 538 C C . ARG A 1 72 ? 5.006 1.855 7.266 1.00 96.88 72 ARG A C 1
ATOM 540 O O . ARG A 1 72 ? 5.233 1.977 8.465 1.00 96.88 72 ARG A O 1
ATOM 547 N N . LYS A 1 73 ? 4.370 2.804 6.570 1.00 97.31 73 LYS A N 1
ATOM 548 C CA . LYS A 1 73 ? 3.858 4.043 7.188 1.00 97.31 73 LYS A CA 1
ATOM 549 C C . LYS A 1 73 ? 2.493 3.878 7.844 1.00 97.31 73 LYS A C 1
ATOM 551 O O . LYS A 1 73 ? 2.222 4.538 8.840 1.00 97.31 73 LYS A O 1
ATOM 556 N N . GLN A 1 74 ? 1.669 2.971 7.341 1.00 98.44 74 GLN A N 1
ATOM 557 C CA . GLN A 1 74 ? 0.363 2.644 7.905 1.00 98.44 74 GLN A CA 1
ATOM 558 C C . GLN A 1 74 ? 0.480 1.964 9.275 1.00 98.44 74 GLN A C 1
ATOM 560 O O . GLN A 1 74 ? -0.227 2.334 10.212 1.00 98.44 74 GLN A O 1
ATOM 565 N N . ALA A 1 75 ? 1.402 1.007 9.421 1.00 98.12 75 ALA A N 1
ATOM 566 C CA . ALA A 1 75 ? 1.584 0.223 10.642 1.00 98.12 75 ALA A CA 1
ATOM 567 C C . ALA A 1 75 ? 1.733 1.066 11.931 1.00 98.12 75 ALA A C 1
ATOM 569 O O . ALA A 1 75 ? 0.965 0.835 12.867 1.00 98.12 75 ALA A O 1
ATOM 570 N N . PRO A 1 76 ? 2.638 2.064 12.029 1.00 97.38 76 PRO A N 1
ATOM 571 C CA . PRO A 1 76 ? 2.766 2.870 13.244 1.00 97.38 76 PRO A CA 1
ATOM 572 C C . PRO A 1 76 ? 1.533 3.737 13.535 1.00 97.38 76 PRO A C 1
ATOM 574 O O . PRO A 1 76 ? 1.250 3.991 14.706 1.00 97.38 76 PRO A O 1
ATOM 577 N N . ILE A 1 77 ? 0.794 4.180 12.510 1.00 98.38 77 ILE A N 1
ATOM 578 C CA . ILE A 1 77 ? -0.460 4.925 12.693 1.00 98.38 77 ILE A CA 1
ATOM 579 C C . ILE A 1 77 ? -1.524 4.012 13.299 1.00 98.38 77 ILE A C 1
ATOM 581 O O . ILE A 1 77 ? -2.101 4.347 14.336 1.00 98.38 77 ILE A O 1
ATOM 585 N N . LEU A 1 78 ? -1.718 2.830 12.708 1.00 98.44 78 LEU A N 1
ATOM 586 C CA . LEU A 1 78 ? -2.677 1.849 13.203 1.00 98.44 78 LEU A CA 1
ATOM 587 C C . LEU A 1 78 ? -2.345 1.415 14.629 1.00 98.44 78 LEU A C 1
ATOM 589 O O . LEU A 1 78 ? -3.235 1.410 15.469 1.00 98.44 78 LEU A O 1
ATOM 593 N N . VAL A 1 79 ? -1.084 1.095 14.937 1.00 98.06 79 VAL A N 1
ATOM 594 C CA . VAL A 1 79 ? -0.686 0.653 16.286 1.00 98.06 79 VAL A CA 1
ATOM 595 C C . VAL A 1 79 ? -0.980 1.728 17.333 1.00 98.06 79 VAL A C 1
ATOM 597 O O . VAL A 1 79 ? -1.533 1.416 18.386 1.00 98.06 79 VAL A O 1
ATOM 600 N N . ARG A 1 80 ? -0.665 3.000 17.050 1.00 98.25 80 ARG A N 1
ATOM 601 C CA . ARG A 1 80 ? -0.968 4.110 17.969 1.00 98.25 80 ARG A CA 1
ATOM 602 C C . ARG A 1 80 ? -2.469 4.252 18.206 1.00 98.25 80 ARG A C 1
ATOM 604 O O . ARG A 1 80 ? -2.887 4.380 19.353 1.00 98.25 80 ARG A O 1
ATOM 611 N N . ASN A 1 81 ? -3.268 4.197 17.143 1.00 98.62 81 ASN A N 1
ATOM 612 C CA . ASN A 1 81 ? -4.719 4.325 17.246 1.00 98.62 81 ASN A CA 1
ATOM 613 C C . ASN A 1 81 ? -5.372 3.102 17.905 1.00 98.62 81 ASN A C 1
ATOM 615 O O . ASN A 1 81 ? -6.296 3.262 18.695 1.00 98.62 81 ASN A O 1
ATOM 619 N N . LEU A 1 82 ? -4.863 1.895 17.666 1.00 98.50 82 LEU A N 1
ATOM 620 C CA . LEU A 1 82 ? -5.319 0.682 18.341 1.00 98.50 82 LEU A CA 1
ATOM 621 C C . LEU A 1 82 ? -5.077 0.768 19.853 1.00 98.50 82 LEU A C 1
ATOM 623 O O . LEU A 1 82 ? -5.992 0.520 20.634 1.00 98.50 82 LEU A O 1
ATOM 627 N N . ILE A 1 83 ? -3.874 1.177 20.272 1.00 98.38 83 ILE A N 1
ATOM 628 C CA . ILE A 1 83 ? -3.553 1.380 21.694 1.00 98.38 83 ILE A CA 1
ATOM 629 C C . ILE A 1 83 ? -4.457 2.460 22.302 1.00 98.38 83 ILE A C 1
ATOM 631 O O . ILE A 1 83 ? -4.999 2.255 23.387 1.00 98.38 83 ILE A O 1
ATOM 635 N N . ALA A 1 84 ? -4.666 3.579 21.602 1.00 98.38 84 ALA A N 1
ATOM 636 C CA . ALA A 1 84 ? -5.565 4.637 22.055 1.00 98.38 84 ALA A CA 1
ATOM 637 C C . ALA A 1 84 ? -7.005 4.123 22.234 1.00 98.38 84 ALA A C 1
ATOM 639 O O . ALA A 1 84 ? -7.601 4.348 23.285 1.00 98.38 84 ALA A O 1
ATOM 640 N N . ALA A 1 85 ? -7.533 3.358 21.274 1.00 98.12 85 A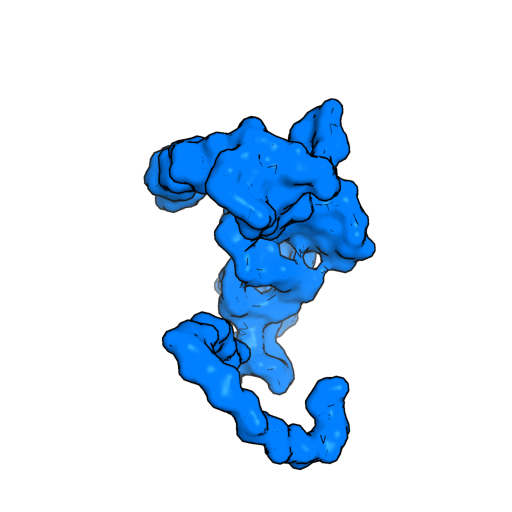LA A N 1
ATOM 641 C CA . ALA A 1 85 ? -8.861 2.752 21.365 1.00 98.12 85 ALA A CA 1
ATOM 642 C C . ALA A 1 85 ? -8.987 1.806 22.568 1.00 98.12 85 ALA A C 1
ATOM 644 O O . ALA A 1 85 ? -9.970 1.877 23.304 1.00 98.12 85 ALA A O 1
ATOM 645 N N . MET A 1 86 ? -7.971 0.971 22.819 1.00 98.25 86 MET A N 1
ATOM 646 C CA . MET A 1 86 ? -7.926 0.087 23.993 1.00 98.25 86 MET A CA 1
ATOM 647 C C . MET A 1 86 ? -7.941 0.862 25.319 1.00 98.25 86 MET A C 1
ATOM 649 O O . MET A 1 86 ? -8.418 0.347 26.326 1.00 98.25 86 MET A O 1
ATOM 653 N N . GLN A 1 87 ? -7.426 2.092 25.325 1.00 98.06 87 GLN A N 1
ATOM 654 C CA . GLN A 1 87 ? -7.372 2.980 26.489 1.00 98.06 87 GLN A CA 1
ATOM 655 C C . GLN A 1 87 ? -8.558 3.957 26.569 1.00 98.06 87 GLN A C 1
ATOM 657 O O . GLN A 1 87 ? -8.578 4.818 27.451 1.00 98.06 87 GLN A O 1
ATOM 662 N N . GLY A 1 88 ? -9.523 3.875 25.645 1.00 97.44 88 GLY A N 1
ATOM 663 C CA . GLY A 1 88 ? -10.632 4.829 25.556 1.00 97.44 88 GLY A CA 1
ATOM 664 C C . GLY A 1 88 ? -10.196 6.260 25.211 1.00 97.44 88 GLY A C 1
ATOM 665 O O . GLY A 1 88 ? -10.881 7.213 25.574 1.00 97.44 88 GLY A O 1
ATOM 666 N N . GLN A 1 89 ? -9.047 6.424 24.551 1.00 98.00 89 GLN A N 1
ATOM 667 C CA . GLN A 1 89 ? -8.480 7.715 24.159 1.00 98.00 89 GLN A CA 1
ATOM 668 C C . GLN A 1 89 ? -8.827 8.082 22.705 1.00 98.00 89 GLN A C 1
ATOM 670 O O . GLN A 1 89 ? -9.064 7.194 21.880 1.00 98.00 89 GLN A O 1
ATOM 675 N N . PRO A 1 90 ? -8.814 9.381 22.346 1.00 97.31 90 PRO A N 1
ATOM 676 C CA . PRO A 1 90 ? -9.013 9.818 20.966 1.00 97.31 90 PRO A CA 1
ATOM 677 C C . PRO A 1 90 ? -7.953 9.274 19.996 1.00 97.31 90 PRO A C 1
ATOM 679 O O . PRO A 1 90 ? -6.760 9.236 20.308 1.00 97.31 90 PRO A O 1
ATOM 682 N N . LEU A 1 91 ? -8.380 8.938 18.774 1.00 98.19 91 LEU A N 1
ATOM 683 C CA . LEU A 1 91 ? -7.500 8.486 17.689 1.00 98.19 91 LEU A CA 1
ATOM 684 C C . LEU A 1 91 ? -6.784 9.677 17.040 1.00 98.19 91 LEU A C 1
ATOM 686 O O . LEU A 1 91 ? -7.281 10.297 16.096 1.00 98.19 91 LEU A O 1
ATOM 690 N N . SER A 1 92 ? -5.633 10.048 17.594 1.00 97.38 92 SER A N 1
ATOM 691 C CA . SER A 1 92 ? -4.886 11.242 17.187 1.00 97.38 92 SER A CA 1
ATOM 692 C C . SER A 1 92 ? -3.876 10.997 16.064 1.00 97.38 92 SER A C 1
ATOM 694 O O . SER A 1 92 ? -3.500 11.951 15.384 1.00 97.38 92 SER A O 1
ATOM 696 N N . ALA A 1 93 ? -3.442 9.753 15.832 1.00 98.06 93 ALA A N 1
ATOM 697 C CA . ALA A 1 93 ? -2.492 9.454 14.766 1.00 98.06 93 ALA A CA 1
ATOM 698 C C . ALA A 1 93 ? -3.190 9.497 13.399 1.00 98.06 93 ALA A C 1
ATOM 700 O O . ALA A 1 93 ? -4.278 8.941 13.229 1.00 98.06 93 ALA A O 1
ATOM 701 N N . ARG A 1 94 ? -2.553 10.159 12.427 1.00 98.38 94 ARG A N 1
ATOM 702 C CA . ARG A 1 94 ? -3.089 10.370 11.079 1.00 98.38 94 ARG A CA 1
ATOM 703 C C . ARG A 1 94 ? -2.107 9.868 10.028 1.00 98.38 94 ARG A C 1
ATOM 705 O O . ARG A 1 94 ? -0.926 10.200 10.080 1.00 98.38 94 ARG A O 1
ATOM 712 N N . TYR A 1 95 ? -2.615 9.075 9.097 1.00 98.38 95 TYR A N 1
ATOM 713 C CA . TYR A 1 95 ? -1.938 8.671 7.877 1.00 98.38 95 TYR A CA 1
ATOM 714 C C . TYR A 1 95 ? -2.284 9.650 6.753 1.00 98.38 95 TYR A C 1
ATOM 716 O O . TYR A 1 95 ? -3.439 10.036 6.586 1.00 98.38 95 TYR A O 1
ATOM 724 N N . ASP A 1 96 ? -1.267 10.049 6.004 1.00 97.12 96 ASP A N 1
ATOM 725 C CA . ASP A 1 96 ? -1.305 1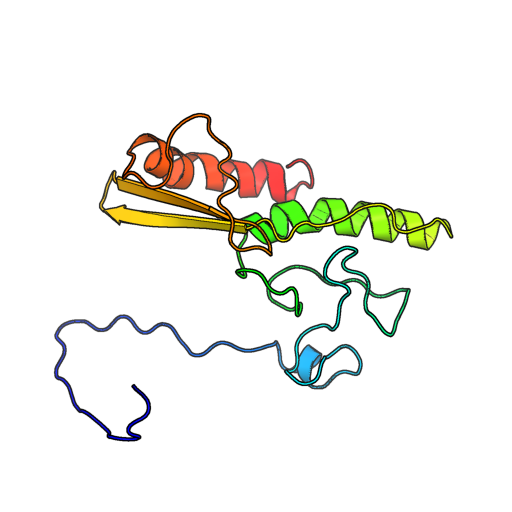1.040 4.925 1.00 97.12 96 ASP A CA 1
ATOM 726 C C . ASP A 1 96 ? -1.410 10.409 3.528 1.00 97.12 96 ASP A C 1
ATOM 728 O O . ASP A 1 96 ? -1.457 11.116 2.525 1.00 97.12 96 ASP A O 1
ATOM 732 N N . GLY A 1 97 ? -1.447 9.077 3.451 1.00 97.38 97 GLY A N 1
ATOM 733 C CA . GLY A 1 97 ? -1.482 8.361 2.180 1.00 97.38 97 GLY A CA 1
ATOM 734 C C . GLY A 1 97 ? -0.112 8.054 1.595 1.00 97.38 97 GLY A C 1
ATOM 735 O O . GLY A 1 97 ? -0.071 7.532 0.480 1.00 97.38 97 GLY A O 1
ATOM 736 N N . TYR A 1 98 ? 0.986 8.316 2.324 1.00 98.19 98 TYR A N 1
ATOM 737 C CA . TYR A 1 98 ? 2.342 8.041 1.849 1.00 98.19 98 TYR A CA 1
ATOM 738 C C . TYR A 1 98 ? 2.461 6.638 1.254 1.00 98.19 98 TYR A C 1
ATOM 740 O O . TYR A 1 98 ? 2.142 5.632 1.899 1.00 98.19 98 TYR A O 1
ATOM 748 N N . THR A 1 99 ? 3.017 6.565 0.057 1.00 97.69 99 THR A N 1
ATOM 749 C CA . THR A 1 99 ? 3.409 5.326 -0.604 1.00 97.69 99 THR A CA 1
ATOM 750 C C . THR A 1 99 ? 4.672 5.569 -1.424 1.00 97.69 99 THR A C 1
ATOM 752 O O . THR A 1 99 ? 5.043 6.708 -1.708 1.00 97.69 99 THR A O 1
ATOM 755 N N . SER A 1 100 ? 5.361 4.491 -1.793 1.00 96.62 100 SER A N 1
ATOM 756 C CA . SER A 1 100 ? 6.561 4.572 -2.622 1.00 96.62 100 SER A CA 1
ATOM 757 C C . SER A 1 100 ? 6.582 3.460 -3.661 1.00 96.62 100 SER A C 1
ATOM 759 O O . SER A 1 100 ? 6.299 2.299 -3.352 1.00 96.62 100 SER A O 1
ATOM 761 N N . CYS A 1 101 ? 6.952 3.818 -4.888 1.00 95.62 101 CYS A N 1
ATOM 762 C CA . CYS A 1 101 ? 7.152 2.911 -6.004 1.00 95.62 101 CYS A CA 1
ATOM 763 C C . CYS A 1 101 ? 8.576 3.081 -6.566 1.00 95.62 101 CYS A C 1
ATOM 765 O O . CYS A 1 101 ? 8.852 4.029 -7.304 1.00 95.62 101 CYS A O 1
ATOM 767 N N . PRO A 1 102 ? 9.506 2.171 -6.230 1.00 95.00 102 PRO A N 1
ATOM 768 C CA . PRO A 1 102 ? 10.828 2.135 -6.845 1.00 95.00 102 PRO A CA 1
ATOM 769 C C . PRO A 1 102 ? 10.748 1.544 -8.266 1.00 95.00 102 PRO A C 1
ATOM 771 O O . PRO A 1 102 ? 10.770 0.323 -8.446 1.00 95.00 102 PRO A O 1
ATOM 774 N N . VAL A 1 103 ? 10.656 2.400 -9.284 1.00 97.12 103 VAL A N 1
ATOM 775 C CA . VAL A 1 103 ? 10.510 2.013 -10.695 1.00 97.12 103 VAL A CA 1
ATOM 776 C C . VAL A 1 103 ? 11.878 1.692 -11.287 1.00 97.12 103 VAL A C 1
ATOM 778 O O . VAL A 1 103 ? 12.664 2.583 -11.606 1.00 97.12 103 VAL A O 1
ATOM 781 N N . VAL A 1 104 ? 12.182 0.400 -11.428 1.00 97.12 104 VAL A N 1
ATOM 782 C CA . VAL A 1 104 ? 13.413 -0.065 -12.083 1.00 97.12 104 VAL A CA 1
ATOM 783 C C . VAL A 1 104 ? 13.302 0.204 -13.583 1.00 97.12 104 VAL A C 1
ATOM 785 O O . VAL A 1 104 ? 12.507 -0.437 -14.263 1.00 97.12 104 VAL A O 1
ATOM 788 N N . THR A 1 105 ? 14.110 1.125 -14.096 1.00 97.31 105 THR A N 1
ATOM 789 C CA . THR A 1 105 ? 14.151 1.476 -15.526 1.00 97.31 105 THR A CA 1
ATOM 790 C C . THR A 1 105 ? 15.218 0.690 -16.290 1.00 97.31 105 THR A C 1
ATOM 792 O O . THR A 1 105 ? 15.172 0.594 -17.512 1.00 97.31 105 THR A O 1
ATOM 795 N N . GLY A 1 106 ? 16.157 0.069 -15.573 1.00 96.31 106 GLY A N 1
ATOM 796 C CA . GLY A 1 106 ? 17.177 -0.802 -16.143 1.00 96.31 106 GLY A CA 1
ATOM 797 C C . GLY A 1 106 ? 18.095 -1.401 -15.081 1.00 96.31 106 GLY A C 1
ATOM 798 O O . GLY A 1 106 ? 17.996 -1.112 -13.884 1.00 96.31 106 GLY A O 1
ATOM 799 N N . TYR A 1 107 ? 19.035 -2.244 -15.504 1.00 96.56 107 TYR A N 1
ATOM 800 C CA . TYR A 1 107 ? 20.094 -2.705 -14.608 1.00 96.56 107 TYR A CA 1
ATOM 801 C C . TYR A 1 107 ? 20.975 -1.521 -14.199 1.00 96.56 107 TYR A C 1
ATOM 803 O O . TYR A 1 107 ? 21.595 -0.882 -15.040 1.00 96.56 107 TYR A O 1
ATOM 811 N N . GLY A 1 108 ? 21.029 -1.227 -12.899 1.00 96.69 108 GLY A N 1
ATOM 812 C CA . GLY A 1 108 ? 21.755 -0.069 -12.381 1.00 96.69 108 GLY A CA 1
ATOM 813 C C . GLY A 1 108 ? 20.983 1.251 -12.463 1.00 96.69 108 GLY A C 1
ATOM 814 O O . GLY A 1 108 ? 21.561 2.283 -12.138 1.00 96.69 108 GLY A O 1
ATOM 815 N N . SER A 1 109 ? 19.706 1.243 -12.855 1.00 96.88 109 SER A N 1
ATOM 816 C C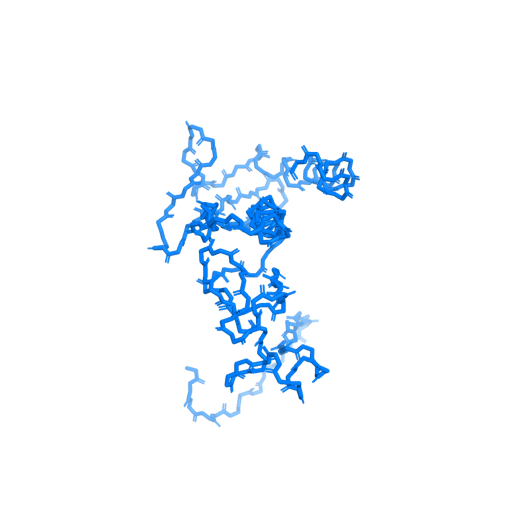A . SER A 1 109 ? 18.898 2.458 -12.997 1.00 96.88 109 SER A CA 1
ATOM 817 C C . SER A 1 109 ? 17.529 2.314 -12.330 1.00 96.88 109 SER A C 1
ATOM 819 O O . SER A 1 109 ? 16.896 1.255 -12.394 1.00 96.88 109 SER A O 1
ATOM 821 N N . LEU A 1 110 ? 17.097 3.359 -11.623 1.00 97.69 110 LEU A N 1
ATOM 822 C CA . LEU A 1 110 ? 15.827 3.394 -10.899 1.00 97.69 110 LEU A CA 1
ATOM 823 C C . LEU A 1 110 ? 15.337 4.832 -10.711 1.00 97.69 110 LEU A C 1
ATOM 825 O O . LEU A 1 110 ? 16.127 5.703 -10.348 1.00 97.69 110 LEU A O 1
ATOM 829 N N . VAL A 1 111 ? 14.034 5.046 -10.876 1.00 97.50 111 VAL A N 1
ATOM 830 C CA . VAL A 1 111 ? 13.308 6.261 -10.475 1.00 97.50 111 VAL A CA 1
ATOM 831 C C . VAL A 1 111 ? 12.538 5.949 -9.192 1.00 97.50 111 VAL A C 1
ATOM 833 O O . VAL A 1 111 ? 11.802 4.962 -9.143 1.00 97.50 111 VAL A O 1
ATOM 836 N N . LEU A 1 112 ? 12.721 6.742 -8.133 1.00 97.38 112 LEU A N 1
ATOM 837 C CA . LEU A 1 112 ? 12.050 6.511 -6.848 1.00 97.38 112 LEU A CA 1
ATOM 838 C C . LEU A 1 112 ? 10.854 7.456 -6.714 1.00 97.38 112 LEU A C 1
ATOM 840 O O . LEU A 1 112 ? 11.002 8.593 -6.274 1.00 97.38 112 LEU A O 1
ATOM 844 N N . ALA A 1 113 ? 9.666 6.976 -7.074 1.00 97.00 113 ALA A N 1
ATOM 845 C CA . ALA A 1 113 ? 8.440 7.744 -6.905 1.00 97.00 113 ALA A CA 1
ATOM 846 C C . ALA A 1 113 ? 7.931 7.621 -5.461 1.00 97.00 113 ALA A C 1
ATOM 848 O O . ALA A 1 113 ? 7.756 6.511 -4.956 1.00 97.00 113 ALA A O 1
ATOM 849 N N . GLU A 1 114 ? 7.671 8.749 -4.805 1.00 97.88 114 GLU A N 1
ATOM 850 C CA . GLU A 1 114 ? 7.061 8.834 -3.473 1.00 97.88 114 GLU A CA 1
ATOM 851 C C . GLU A 1 114 ? 5.967 9.894 -3.503 1.00 97.88 114 GLU A C 1
ATOM 853 O O . GLU A 1 114 ? 6.212 10.995 -3.990 1.00 97.88 114 GLU A O 1
ATOM 858 N N . PHE A 1 115 ? 4.769 9.569 -3.023 1.00 96.44 115 PHE A N 1
ATOM 859 C CA . PHE A 1 115 ? 3.616 10.470 -3.084 1.00 96.44 115 PHE A CA 1
ATOM 860 C C . PHE A 1 115 ? 2.609 10.203 -1.959 1.00 96.44 115 PHE A C 1
ATOM 862 O O . PHE A 1 115 ? 2.622 9.134 -1.342 1.00 96.44 115 PHE A O 1
ATOM 869 N N . ASP A 1 116 ? 1.765 11.196 -1.690 1.00 96.12 116 ASP A N 1
ATOM 870 C CA . ASP A 1 116 ? 0.704 11.188 -0.678 1.00 96.12 116 ASP A CA 1
ATOM 871 C C . ASP A 1 116 ? -0.701 11.020 -1.304 1.00 96.12 116 ASP A C 1
ATOM 873 O O . ASP A 1 116 ? -0.835 10.726 -2.498 1.00 96.12 116 ASP A O 1
ATOM 877 N N . TYR A 1 117 ? -1.762 11.188 -0.504 1.00 95.44 117 TYR A N 1
ATOM 878 C CA . TYR A 1 117 ? -3.148 11.144 -0.997 1.00 95.44 117 TYR A CA 1
ATOM 879 C C . TYR A 1 117 ? -3.489 12.237 -2.021 1.00 95.44 117 TYR A C 1
ATOM 881 O O . TYR A 1 117 ? -4.382 12.026 -2.838 1.00 95.44 117 TYR A O 1
ATOM 889 N N . ASP A 1 118 ? -2.788 13.373 -2.008 1.00 95.25 118 ASP A N 1
ATOM 890 C CA . ASP A 1 118 ? -2.986 14.462 -2.972 1.00 95.25 118 ASP A CA 1
ATOM 891 C C . ASP A 1 118 ? -2.230 14.207 -4.290 1.00 95.25 118 ASP A C 1
ATOM 893 O O . ASP A 1 118 ? -2.211 15.068 -5.173 1.00 95.25 118 ASP A O 1
ATOM 897 N N . HIS A 1 119 ? -1.572 13.049 -4.422 1.00 92.31 119 HIS A N 1
ATOM 898 C CA . HIS A 1 119 ? -0.668 12.717 -5.522 1.00 92.31 119 HIS A CA 1
ATOM 899 C C . HIS A 1 119 ? 0.501 13.704 -5.661 1.00 92.31 119 HIS A C 1
ATOM 901 O O . HIS A 1 119 ? 1.069 13.862 -6.746 1.00 92.31 119 HIS A O 1
ATOM 907 N N . LYS A 1 120 ? 0.883 14.368 -4.564 1.00 95.56 120 LYS A N 1
ATOM 908 C CA . LYS A 1 120 ? 2.029 15.277 -4.538 1.00 95.56 120 LYS A CA 1
ATOM 909 C C . LYS A 1 120 ? 3.299 14.496 -4.214 1.00 95.56 120 LYS A C 1
ATOM 911 O O . LYS A 1 120 ? 3.267 13.645 -3.325 1.00 95.56 120 LYS A O 1
ATOM 916 N N . PRO A 1 121 ? 4.424 14.785 -4.889 1.00 95.19 121 PRO A N 1
ATOM 917 C CA . PRO A 1 121 ? 5.701 14.183 -4.540 1.00 95.19 121 PRO A CA 1
ATOM 918 C C . PRO A 1 121 ? 6.097 14.479 -3.087 1.00 95.19 121 PRO A C 1
ATOM 920 O O . PRO A 1 121 ? 6.142 15.639 -2.679 1.00 95.19 121 PRO A O 1
ATOM 923 N N . VAL A 1 122 ? 6.424 13.433 -2.325 1.00 95.88 122 VAL A N 1
ATOM 924 C CA . VAL A 1 122 ? 6.945 13.519 -0.946 1.00 95.88 122 VAL A CA 1
ATOM 925 C C . VAL A 1 122 ? 8.276 12.779 -0.843 1.00 95.88 122 VAL A C 1
ATOM 927 O O . VAL A 1 122 ? 8.415 11.763 -0.165 1.00 95.88 122 VAL A O 1
ATOM 930 N N . GLU A 1 123 ? 9.256 13.278 -1.592 1.00 95.69 123 GLU A N 1
ATOM 931 C CA . GLU A 1 123 ? 10.579 12.668 -1.724 1.00 95.69 123 GLU A CA 1
ATOM 932 C C . GLU A 1 123 ? 11.328 12.626 -0.383 1.00 95.69 123 GLU A C 1
ATOM 934 O O . GLU A 1 123 ? 11.435 13.623 0.335 1.00 95.69 123 GLU A O 1
ATOM 939 N N . THR A 1 124 ? 11.866 11.454 -0.045 1.00 95.81 124 THR A N 1
ATOM 940 C CA . THR A 1 124 ? 12.628 11.234 1.189 1.00 95.81 124 THR A CA 1
ATOM 941 C C . THR A 1 124 ? 14.008 11.887 1.121 1.00 95.81 124 THR A C 1
ATOM 943 O O . THR A 1 124 ? 14.530 12.343 2.142 1.00 95.81 124 THR A O 1
ATOM 946 N N . PHE A 1 125 ? 14.640 11.904 -0.054 1.00 96.69 125 PHE A N 1
ATOM 947 C CA . PHE A 1 125 ? 16.003 12.400 -0.217 1.00 96.69 125 P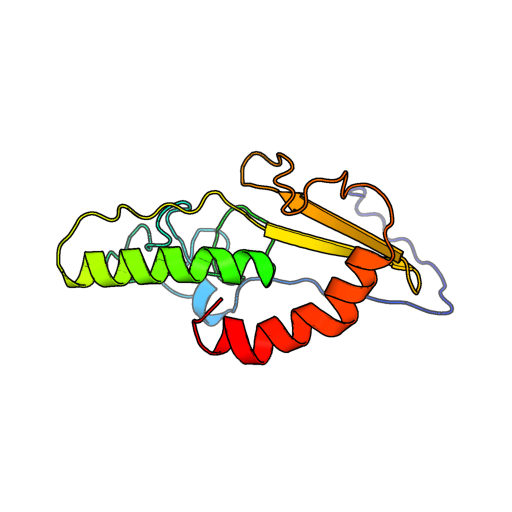HE A CA 1
ATOM 948 C C . PHE A 1 125 ? 16.045 13.841 -0.751 1.00 96.69 125 PHE A C 1
ATOM 950 O O . PHE A 1 125 ? 15.182 14.237 -1.527 1.00 96.69 125 PHE A O 1
ATOM 957 N N . PRO A 1 126 ? 17.077 14.637 -0.400 1.00 95.56 126 PRO A N 1
ATOM 958 C CA . PRO A 1 126 ? 17.186 16.045 -0.795 1.00 95.56 126 PRO A CA 1
ATOM 959 C C . PRO A 1 126 ? 17.717 16.216 -2.231 1.00 95.56 126 PRO A C 1
ATOM 961 O O . PRO A 1 126 ? 18.604 17.028 -2.494 1.00 95.56 126 PRO A O 1
ATOM 964 N N . PHE A 1 127 ? 17.235 15.402 -3.165 1.00 95.62 127 PHE A N 1
ATOM 965 C CA . PHE A 1 127 ? 17.566 15.467 -4.584 1.00 95.62 127 PHE A CA 1
ATOM 966 C C . PHE A 1 127 ? 16.394 14.948 -5.412 1.00 95.62 127 PHE A C 1
ATOM 968 O O . PHE A 1 127 ? 15.718 14.026 -4.985 1.00 95.62 127 PHE A O 1
ATOM 975 N N . ASP A 1 128 ? 16.243 15.473 -6.629 1.00 95.94 128 ASP A N 1
ATOM 976 C CA . ASP A 1 128 ? 15.169 15.101 -7.560 1.00 95.94 128 ASP A CA 1
ATOM 977 C C . ASP A 1 128 ? 15.139 13.584 -7.824 1.00 95.94 128 ASP A C 1
ATOM 979 O O . ASP A 1 128 ? 16.040 13.048 -8.490 1.00 95.94 128 ASP A O 1
ATOM 983 N N . GLN A 1 129 ? 14.132 12.888 -7.298 1.00 97.06 129 GLN A N 1
ATOM 984 C CA . GLN A 1 129 ? 13.979 11.438 -7.434 1.00 97.06 129 GLN A CA 1
ATOM 985 C C . GLN A 1 129 ? 13.247 11.026 -8.716 1.00 97.06 129 GLN A C 1
ATOM 987 O O . GLN A 1 129 ? 13.207 9.829 -9.016 1.00 97.06 129 GLN A O 1
ATOM 992 N N . SER A 1 130 ? 12.744 11.987 -9.505 1.00 95.94 130 SER A N 1
ATOM 993 C CA . SER A 1 130 ? 12.179 11.741 -10.841 1.00 95.94 130 SER A CA 1
ATOM 994 C C . SER A 1 130 ? 13.243 11.335 -11.867 1.00 95.94 130 SER A C 1
ATOM 996 O O . SER A 1 130 ? 12.932 10.759 -12.911 1.00 95.94 130 SER A O 1
ATOM 998 N N . LYS A 1 131 ? 14.518 11.611 -11.571 1.00 97.00 131 LYS A N 1
ATOM 999 C CA . LYS A 1 131 ? 15.660 11.201 -12.391 1.00 97.00 131 LYS A CA 1
ATOM 1000 C C . LYS A 1 131 ? 16.047 9.755 -12.116 1.00 97.00 131 LYS A C 1
ATOM 1002 O O . LYS A 1 131 ? 16.045 9.287 -10.981 1.00 97.00 131 LYS A O 1
ATOM 1007 N N . GLU A 1 132 ? 16.493 9.091 -13.172 1.00 97.88 132 GLU A N 1
ATOM 1008 C CA . GLU A 1 132 ? 17.144 7.791 -13.101 1.00 97.88 132 GLU A CA 1
ATOM 1009 C C . GLU A 1 132 ? 18.420 7.844 -12.253 1.00 97.88 132 GLU A C 1
ATOM 1011 O O . GLU A 1 132 ? 19.325 8.648 -12.500 1.00 97.88 132 GLU A O 1
ATOM 1016 N N . ARG A 1 133 ? 18.498 6.990 -11.226 1.00 97.62 133 ARG A N 1
ATOM 1017 C CA . ARG A 1 133 ? 19.591 7.004 -10.249 1.00 97.62 133 ARG A CA 1
ATOM 1018 C C . ARG A 1 133 ? 20.086 5.609 -9.894 1.00 97.62 133 ARG A C 1
ATOM 1020 O O . ARG A 1 133 ? 19.354 4.769 -9.368 1.00 97.62 133 ARG A O 1
ATOM 1027 N N . TRP A 1 134 ? 21.397 5.426 -10.031 1.00 97.50 134 TRP A N 1
ATOM 1028 C CA . TRP A 1 134 ? 22.096 4.230 -9.558 1.00 97.50 134 TRP A CA 1
ATOM 1029 C C . TRP A 1 134 ? 22.034 4.067 -8.033 1.00 97.50 134 TRP A C 1
ATOM 1031 O O . TRP A 1 134 ? 21.875 2.956 -7.530 1.00 97.50 134 TRP A O 1
ATOM 1041 N N . SER A 1 135 ? 22.078 5.171 -7.279 1.00 97.38 135 SER A N 1
ATOM 1042 C CA . SER A 1 135 ? 21.947 5.144 -5.816 1.00 97.38 135 SER A CA 1
ATOM 1043 C C . SER A 1 135 ? 20.594 4.588 -5.361 1.00 97.38 135 SER A C 1
ATOM 1045 O O . SER A 1 135 ? 20.542 3.772 -4.441 1.00 97.38 135 SER A O 1
ATOM 1047 N N . MET A 1 136 ? 19.503 4.968 -6.033 1.00 97.56 136 MET A N 1
ATOM 1048 C CA . MET A 1 136 ? 18.157 4.461 -5.741 1.00 97.56 136 MET A CA 1
ATOM 1049 C C . MET A 1 136 ? 18.007 2.995 -6.153 1.00 97.56 136 MET A C 1
ATOM 1051 O O . MET A 1 136 ? 17.364 2.207 -5.454 1.00 97.56 136 MET A O 1
ATOM 1055 N N . TRP A 1 137 ? 18.682 2.587 -7.228 1.00 97.94 137 TRP A N 1
ATOM 1056 C CA . TRP A 1 137 ? 18.769 1.182 -7.607 1.00 97.94 137 TRP A CA 1
ATOM 1057 C C . TRP A 1 137 ? 19.498 0.341 -6.546 1.00 97.94 137 TRP A C 1
ATOM 1059 O O . TRP A 1 137 ? 19.001 -0.721 -6.164 1.00 97.94 137 TRP A O 1
ATOM 1069 N N . LEU A 1 138 ? 20.625 0.821 -6.002 1.00 97.88 138 LEU A N 1
ATOM 1070 C CA . LEU A 1 138 ? 21.345 0.154 -4.907 1.00 97.88 138 LEU A CA 1
ATOM 1071 C C . LEU A 1 138 ? 20.502 0.067 -3.630 1.00 97.88 138 LEU A C 1
ATOM 1073 O O . LEU A 1 138 ? 20.438 -0.999 -3.011 1.00 97.88 138 LEU A O 1
ATOM 1077 N N . LEU A 1 139 ? 19.824 1.161 -3.267 1.00 97.12 139 LEU A N 1
ATOM 1078 C CA . LEU A 1 139 ? 18.881 1.214 -2.148 1.00 97.12 139 LEU A CA 1
ATOM 1079 C C . LEU A 1 139 ? 17.826 0.111 -2.286 1.00 97.12 139 LEU A C 1
ATOM 1081 O O . LEU A 1 139 ? 17.681 -0.724 -1.392 1.00 97.12 139 LEU A O 1
ATOM 1085 N N . LYS A 1 140 ? 17.139 0.046 -3.432 1.00 96.38 140 LYS A N 1
ATOM 1086 C CA . LYS A 1 140 ? 16.113 -0.970 -3.694 1.00 96.38 140 LYS A CA 1
ATOM 1087 C C . LYS A 1 140 ? 16.678 -2.384 -3.689 1.00 96.38 140 LYS A C 1
ATOM 1089 O O . LYS A 1 140 ? 16.026 -3.298 -3.184 1.00 96.38 140 LYS A O 1
ATOM 1094 N N . ARG A 1 141 ? 17.845 -2.594 -4.302 1.00 96.94 141 ARG A N 1
ATOM 1095 C CA . ARG A 1 141 ? 18.420 -3.931 -4.502 1.00 96.94 141 ARG A CA 1
ATOM 1096 C C . ARG A 1 141 ? 18.982 -4.530 -3.216 1.00 96.94 141 ARG A C 1
ATOM 1098 O O . ARG A 1 141 ? 18.800 -5.725 -3.007 1.00 96.94 141 ARG A O 1
ATOM 1105 N N . TYR A 1 142 ? 19.654 -3.735 -2.386 1.00 97.50 142 TYR A N 1
ATOM 1106 C CA . TYR A 1 142 ? 20.430 -4.248 -1.250 1.00 97.50 142 TYR A CA 1
ATOM 1107 C C . TYR A 1 142 ? 19.924 -3.769 0.109 1.00 97.50 142 TYR A C 1
ATOM 1109 O O . TYR A 1 142 ? 19.902 -4.549 1.057 1.00 97.50 142 TYR A O 1
ATOM 1117 N N . VAL A 1 143 ? 19.490 -2.513 0.219 1.00 97.06 143 VAL A N 1
ATOM 1118 C CA . VAL A 1 143 ? 19.133 -1.920 1.516 1.00 97.06 143 VAL A CA 1
ATOM 1119 C C . VAL A 1 143 ? 17.692 -2.250 1.907 1.00 97.06 143 VAL A C 1
ATOM 1121 O O . VAL A 1 143 ? 17.459 -2.700 3.028 1.00 97.06 143 VAL A O 1
ATOM 1124 N N . LEU A 1 144 ? 16.724 -2.089 0.994 1.00 96.44 144 LEU A N 1
ATOM 1125 C CA . LEU A 1 144 ? 15.310 -2.362 1.290 1.00 96.44 144 LEU A CA 1
ATOM 1126 C C . LEU A 1 144 ? 15.043 -3.811 1.741 1.00 96.44 144 LEU A C 1
ATOM 1128 O O . LEU A 1 144 ? 14.277 -3.975 2.688 1.00 96.44 144 LEU A O 1
ATOM 1132 N N . PRO A 1 145 ? 15.676 -4.861 1.176 1.00 97.38 145 PRO A N 1
ATOM 1133 C CA . PRO A 1 145 ? 15.516 -6.221 1.694 1.00 97.38 145 PRO A CA 1
ATOM 1134 C C . PRO A 1 145 ? 15.992 -6.380 3.145 1.00 97.38 145 PRO A C 1
ATOM 1136 O O . PRO A 1 145 ? 15.302 -6.994 3.956 1.00 97.38 145 PRO A O 1
ATOM 1139 N N . VAL A 1 146 ? 17.139 -5.794 3.504 1.00 97.12 146 VAL A N 1
ATOM 1140 C CA . VAL A 1 146 ? 17.658 -5.834 4.884 1.00 97.12 146 VAL A CA 1
ATOM 1141 C C . VAL A 1 146 ? 16.723 -5.073 5.825 1.00 97.12 146 VAL A C 1
ATOM 1143 O O . VAL A 1 146 ? 16.381 -5.577 6.897 1.00 97.12 146 VAL A O 1
ATOM 1146 N N . LEU A 1 147 ? 16.263 -3.889 5.409 1.00 96.12 147 LEU A N 1
ATOM 1147 C CA . LEU A 1 147 ? 15.300 -3.083 6.159 1.00 96.12 147 LEU A CA 1
ATOM 1148 C C . LEU A 1 147 ? 13.974 -3.825 6.366 1.00 96.12 147 LEU A C 1
ATOM 1150 O O . LEU A 1 147 ? 13.408 -3.766 7.455 1.00 96.12 147 LEU A O 1
ATOM 1154 N N . TYR A 1 148 ? 13.497 -4.549 5.356 1.00 97.31 148 TYR A N 1
ATOM 1155 C CA . TYR A 1 148 ? 12.280 -5.347 5.441 1.00 97.31 148 TYR A CA 1
ATOM 1156 C C . TYR A 1 148 ? 12.399 -6.436 6.519 1.00 97.31 148 TYR A C 1
ATOM 1158 O O . TYR A 1 148 ? 11.608 -6.463 7.465 1.00 97.31 148 TYR A O 1
ATOM 1166 N N . TRP A 1 149 ? 13.431 -7.283 6.439 1.00 97.25 149 TRP A N 1
ATOM 1167 C CA . TRP A 1 149 ? 13.594 -8.427 7.346 1.00 97.25 149 TRP A CA 1
ATOM 1168 C C . TRP A 1 149 ? 14.001 -8.037 8.771 1.00 97.25 149 TRP A C 1
ATOM 1170 O O . TRP A 1 149 ? 13.542 -8.642 9.742 1.00 97.25 149 TRP A O 1
ATOM 1180 N N . HIS A 1 150 ? 14.873 -7.039 8.925 1.00 96.44 150 HIS A N 1
ATOM 1181 C CA . HIS A 1 150 ? 15.448 -6.685 10.227 1.00 96.44 150 HIS A CA 1
ATOM 1182 C C . HIS A 1 150 ? 14.839 -5.429 10.862 1.00 96.44 150 HIS A C 1
ATOM 1184 O O . HIS A 1 150 ? 15.031 -5.216 12.063 1.00 96.44 150 HIS A O 1
ATOM 1190 N N . GLY A 1 151 ? 14.100 -4.628 10.091 1.00 95.44 151 GLY A N 1
ATOM 1191 C CA . GLY A 1 151 ? 13.400 -3.427 10.542 1.00 95.44 151 GLY A CA 1
ATOM 1192 C C . GLY A 1 151 ? 11.885 -3.620 10.576 1.00 95.44 151 GLY A C 1
ATOM 1193 O O . GLY A 1 151 ? 11.314 -3.751 11.659 1.00 95.44 151 GLY A O 1
ATOM 1194 N N . MET A 1 152 ? 11.254 -3.666 9.397 1.00 95.44 152 MET A N 1
ATOM 1195 C CA . MET A 1 152 ? 9.791 -3.640 9.237 1.00 95.44 152 MET A CA 1
ATOM 1196 C C . MET A 1 152 ? 9.112 -4.814 9.946 1.00 95.44 152 MET A C 1
ATOM 1198 O O . MET A 1 152 ? 8.267 -4.607 10.812 1.00 95.44 152 MET A O 1
ATOM 1202 N N . LEU A 1 153 ? 9.532 -6.051 9.661 1.00 96.00 153 LEU A N 1
ATOM 1203 C CA . LEU A 1 153 ? 8.937 -7.242 10.284 1.00 96.00 153 LEU A CA 1
ATOM 1204 C C . LEU A 1 153 ? 9.189 -7.342 11.794 1.00 96.00 153 LEU A C 1
ATOM 1206 O O . LEU A 1 153 ? 8.498 -8.082 12.487 1.00 96.00 153 LEU A O 1
ATOM 1210 N N . LYS A 1 154 ? 10.166 -6.594 12.319 1.00 96.38 154 LYS A N 1
ATOM 1211 C CA . LYS A 1 154 ? 10.455 -6.514 13.757 1.00 96.38 154 LYS A CA 1
ATOM 1212 C C . LYS A 1 154 ? 9.774 -5.324 14.439 1.00 96.38 154 LYS A C 1
ATOM 1214 O O . LYS A 1 154 ? 10.038 -5.093 15.617 1.00 96.38 154 LYS A O 1
ATOM 1219 N N . GLY A 1 155 ? 8.962 -4.549 13.714 1.00 93.25 155 GLY A N 1
ATOM 1220 C CA . GLY A 1 155 ? 8.289 -3.357 14.235 1.00 93.25 155 GLY A CA 1
ATOM 1221 C C . GLY A 1 155 ? 9.241 -2.219 14.616 1.00 93.25 155 GLY A C 1
ATOM 1222 O O . GLY A 1 155 ? 8.916 -1.415 15.483 1.00 93.25 155 GLY A O 1
ATOM 1223 N N . ARG A 1 156 ? 10.441 -2.168 14.020 1.00 91.00 156 ARG A N 1
ATOM 1224 C CA . ARG A 1 156 ? 11.478 -1.164 14.329 1.00 91.00 156 ARG A CA 1
ATOM 1225 C C . ARG A 1 156 ? 11.566 -0.035 13.306 1.00 91.00 156 ARG A C 1
ATOM 1227 O O . ARG A 1 156 ? 12.266 0.941 13.564 1.00 91.00 156 ARG A O 1
ATOM 1234 N N . ALA A 1 157 ? 10.946 -0.199 12.139 1.00 68.62 157 ALA A N 1
ATOM 1235 C CA . ALA A 1 157 ? 11.099 0.697 11.000 1.00 68.62 157 ALA A CA 1
ATOM 1236 C C . ALA A 1 157 ? 9.800 0.893 10.237 1.00 68.62 157 ALA A C 1
ATOM 1238 O O . ALA A 1 157 ? 9.035 -0.084 10.110 1.00 68.62 157 ALA A O 1
#

Secondary structure (DSSP, 8-state):
--S--------S---PPPP----HHHHTSTTB-TTSSB-B-TTT-BBSS-TT-B--GGGB--SS---HHHHHHHHHHHHHHHHHHHTT----------EEEEEEEETTEEEEEEE-TT--B--SSSS-TTS--HHHHHIIIIIHHHHHHHTGGGT--